Protein AF-A0A3M1BCD0-F1 (afdb_monomer)

Foldseek 3Di:
DDKDAFDKDFDDQDPVRWTKIWTKIKDKDKDKDWDKDDPDPFKIKIKIKIKIKMKIWTPAMFIQDPVRDTHHDPDDPTQIKMKIKMKMWMWIWGHPDVQKIKIKIKIAIDMDIDSDDDCVPVCPVVVVVCLVVDDVGIDIDMDIGDDDDPVVVPD

Sequence (155 aa):
SSNSFNDVGYVSTRSNGDIIFGRRQNITFSTVLNTSYIFTNRMSFSLRVRHYWSKAEYESFHLLAESGSLAPTDYNEFSDSSFDAFTVDAVYRWRFAPGSDIFIVWKNNTSSFDYEEDQVIYNYRKGLSRLTDFPQNNSLSVKVIYFLDYLYFKK

Secondary structure (DSSP, 8-state):
-EEEEEEEEEEEE-TTSPEEEEEEEEEEEEEEEEEEEEEETTEEEEEEEEEEEEEEEEEEEEEE-TTS-EEE--------EEEEEEEEEEEEEEEEETTEEEEEEEEEEEEEEESSTT-TTTHHHHHHHGGGT-TTSEEEEEEEE----GGGG--

Mean predicted aligned error: 12.7 Å

pLDDT: mean 74.83, std 16.18, range [38.09, 97.25]

Structure (mmCIF, N/CA/C/O backbone):
data_AF-A0A3M1BCD0-F1
#
_entry.id   AF-A0A3M1BCD0-F1
#
loop_
_atom_site.group_PDB
_atom_site.id
_atom_site.type_symbol
_atom_site.label_atom_id
_atom_site.label_alt_id
_atom_site.label_comp_id
_atom_site.label_asym_id
_atom_site.label_entity_id
_atom_site.label_seq_id
_atom_site.pdbx_PDB_ins_code
_atom_site.Cartn_x
_atom_site.Cartn_y
_atom_site.Cartn_z
_atom_site.occupancy
_atom_site.B_iso_or_equiv
_atom_site.auth_seq_id
_atom_site.auth_comp_id
_atom_site.auth_asym_id
_atom_site.auth_atom_id
_atom_site.pdbx_PDB_model_num
ATOM 1 N N . SER A 1 1 ? -6.612 0.770 -16.993 1.00 49.09 1 SER A N 1
ATOM 2 C CA . SER A 1 1 ? -5.310 0.627 -17.667 1.00 49.09 1 SER A CA 1
ATOM 3 C C . SER A 1 1 ? -4.926 1.979 -18.225 1.00 49.09 1 SER A C 1
ATOM 5 O O . SER A 1 1 ? -5.799 2.699 -18.699 1.00 49.09 1 SER A O 1
ATOM 7 N N . SER A 1 2 ? -3.660 2.355 -18.101 1.00 48.44 2 SER A N 1
ATOM 8 C 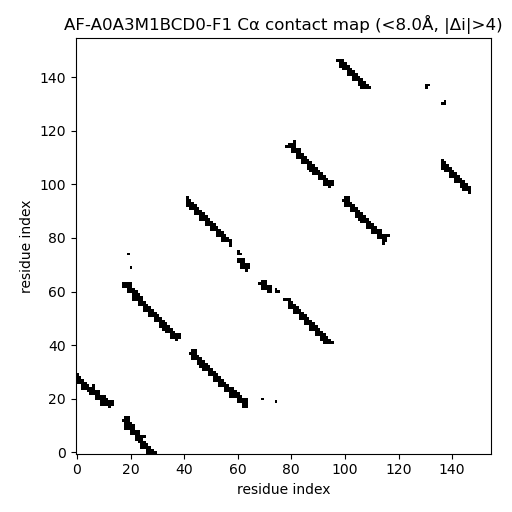CA . SER A 1 2 ? -3.104 3.548 -18.743 1.00 48.44 2 SER A CA 1
ATOM 9 C C . SER A 1 2 ? -1.967 3.091 -19.640 1.00 48.44 2 SER A C 1
ATOM 11 O O . SER A 1 2 ? -1.089 2.366 -19.176 1.00 48.44 2 SER A O 1
ATOM 13 N N . ASN A 1 3 ? -2.001 3.504 -20.901 1.00 51.47 3 ASN A N 1
ATOM 14 C CA . ASN A 1 3 ? -0.963 3.191 -21.873 1.00 51.47 3 ASN A CA 1
ATOM 15 C C . ASN A 1 3 ? -0.222 4.484 -22.200 1.00 51.47 3 ASN A C 1
ATOM 17 O O . ASN A 1 3 ? -0.859 5.482 -22.543 1.00 51.47 3 ASN A O 1
ATOM 21 N N . SER A 1 4 ? 1.103 4.461 -22.080 1.00 58.28 4 SER A N 1
ATOM 22 C CA . SER A 1 4 ? 1.967 5.526 -22.583 1.00 58.28 4 SER A CA 1
ATOM 23 C C . SER A 1 4 ? 2.685 5.000 -23.815 1.00 58.28 4 SER A C 1
ATOM 25 O O . SER A 1 4 ? 3.436 4.027 -23.732 1.00 58.28 4 SER A O 1
ATOM 27 N N . PHE A 1 5 ? 2.425 5.629 -24.956 1.00 56.31 5 PHE A N 1
ATOM 28 C CA . PHE A 1 5 ? 2.996 5.245 -26.241 1.00 56.31 5 PHE A CA 1
ATOM 29 C C . PHE A 1 5 ? 4.259 6.063 -26.522 1.00 56.31 5 PHE A C 1
ATOM 31 O O . PHE A 1 5 ? 4.253 7.276 -26.317 1.00 56.31 5 PHE A O 1
ATOM 38 N N . ASN A 1 6 ? 5.296 5.410 -27.052 1.00 59.56 6 ASN A N 1
ATOM 39 C CA . ASN A 1 6 ? 6.496 6.042 -27.611 1.00 59.56 6 ASN A CA 1
ATOM 40 C C . ASN A 1 6 ? 7.337 6.867 -26.627 1.00 59.56 6 ASN A C 1
ATOM 42 O O . ASN A 1 6 ? 7.782 7.966 -26.960 1.00 59.56 6 ASN A O 1
ATOM 46 N N . ASP A 1 7 ? 7.589 6.337 -25.433 1.00 61.78 7 ASP A N 1
ATOM 47 C CA . ASP A 1 7 ? 8.561 6.958 -24.535 1.00 61.78 7 ASP A CA 1
ATOM 48 C C . ASP A 1 7 ? 9.980 6.671 -25.058 1.00 61.78 7 ASP A C 1
ATOM 50 O O . ASP A 1 7 ? 10.358 5.512 -25.248 1.00 61.78 7 ASP A O 1
ATOM 54 N N . VAL A 1 8 ? 10.747 7.722 -25.361 1.00 67.31 8 VAL A N 1
ATOM 55 C CA . VAL A 1 8 ? 12.112 7.616 -25.902 1.00 67.31 8 VAL A CA 1
ATOM 56 C C . VAL A 1 8 ? 13.097 7.879 -24.772 1.00 67.31 8 VAL A C 1
ATOM 58 O O . VAL A 1 8 ? 13.125 8.969 -24.204 1.00 67.31 8 VAL A O 1
ATOM 61 N N . GLY A 1 9 ? 13.913 6.879 -24.446 1.00 70.06 9 GLY A N 1
ATOM 62 C CA . GLY A 1 9 ? 14.849 6.939 -23.325 1.00 70.06 9 GLY A CA 1
ATOM 63 C C . GLY A 1 9 ? 16.264 6.528 -23.707 1.00 70.06 9 GLY A C 1
ATOM 64 O O . GLY A 1 9 ? 16.470 5.743 -24.632 1.00 70.06 9 GLY A O 1
ATOM 65 N N . TYR A 1 10 ? 17.242 7.046 -22.965 1.00 74.38 10 TYR A N 1
ATOM 66 C CA . TYR A 1 10 ? 18.618 6.556 -23.004 1.00 74.38 10 TYR A CA 1
ATOM 67 C C . TYR A 1 10 ? 18.663 5.108 -22.496 1.00 74.38 10 TYR A C 1
ATOM 69 O O . TYR A 1 10 ? 18.115 4.812 -21.433 1.00 74.38 10 TYR A O 1
ATOM 77 N N . VAL A 1 11 ? 19.303 4.219 -23.256 1.00 71.00 11 VAL A N 1
ATOM 78 C CA . VAL A 1 11 ? 19.419 2.789 -22.931 1.00 71.00 11 VAL A CA 1
ATOM 79 C C . VAL A 1 11 ? 20.823 2.472 -22.441 1.00 71.00 11 VAL A C 1
ATOM 81 O O . VAL A 1 11 ? 20.990 1.951 -21.343 1.00 71.00 11 VAL A O 1
ATOM 84 N N . SER A 1 12 ? 21.840 2.793 -23.239 1.00 69.94 12 SER A N 1
ATOM 85 C CA . SER A 1 12 ? 23.227 2.453 -22.927 1.00 69.94 12 SER A CA 1
ATOM 86 C C . SER A 1 12 ? 24.201 3.255 -23.789 1.00 69.94 12 SER A C 1
ATOM 88 O O . SER A 1 12 ? 23.828 3.774 -24.841 1.00 69.94 12 SER A O 1
ATOM 90 N N . THR A 1 13 ? 25.456 3.329 -23.350 1.00 77.25 13 THR A N 1
ATOM 91 C CA . THR A 1 13 ? 26.577 3.830 -24.152 1.00 77.25 13 THR A CA 1
ATOM 92 C C . THR A 1 13 ? 27.495 2.652 -24.443 1.00 77.25 13 THR A C 1
ATOM 94 O O . THR A 1 13 ? 27.958 1.984 -23.515 1.00 77.25 13 THR A O 1
ATOM 97 N N . ARG A 1 14 ? 27.750 2.366 -25.722 1.00 73.94 14 ARG A N 1
ATOM 98 C CA . ARG A 1 14 ? 28.693 1.314 -26.124 1.00 73.94 14 ARG A CA 1
ATOM 99 C C . ARG A 1 14 ? 30.129 1.735 -25.791 1.00 73.94 14 ARG A C 1
ATOM 101 O O . ARG A 1 14 ? 30.438 2.913 -25.630 1.00 73.94 14 ARG A O 1
ATOM 108 N N . SER A 1 15 ? 31.040 0.767 -25.733 1.00 71.62 15 SER A N 1
ATOM 109 C CA . SER A 1 15 ? 32.464 0.992 -25.429 1.00 71.62 15 SER A CA 1
ATOM 110 C C . SER A 1 15 ? 33.190 1.914 -26.422 1.00 71.62 15 SER A C 1
ATOM 112 O O . SER A 1 15 ? 34.250 2.440 -26.095 1.00 71.62 15 SER A O 1
ATOM 114 N N . ASN A 1 16 ? 32.621 2.130 -27.609 1.00 75.06 16 ASN A N 1
ATOM 115 C CA . ASN A 1 16 ? 33.099 3.065 -28.629 1.00 75.06 16 ASN A CA 1
ATOM 116 C C . ASN A 1 16 ? 32.553 4.503 -28.470 1.00 75.06 16 ASN A C 1
ATOM 118 O O . ASN A 1 16 ? 32.912 5.359 -29.271 1.00 75.06 16 ASN A O 1
ATOM 122 N N . GLY A 1 17 ? 31.724 4.780 -27.456 1.00 73.06 17 GLY A N 1
ATOM 123 C CA . GLY A 1 17 ? 31.122 6.098 -27.214 1.00 73.06 17 GLY A CA 1
ATOM 124 C C . GLY A 1 17 ? 29.750 6.311 -27.864 1.00 73.06 17 GLY A C 1
ATOM 125 O O . GLY A 1 17 ? 29.150 7.366 -27.666 1.00 73.06 17 GLY A O 1
ATOM 126 N N . ASP A 1 18 ? 29.229 5.318 -28.587 1.00 79.06 18 ASP A N 1
ATOM 127 C CA . ASP A 1 18 ? 27.917 5.387 -29.232 1.00 79.06 18 ASP A CA 1
ATOM 128 C C . ASP A 1 18 ? 26.783 5.383 -28.200 1.00 79.06 18 ASP A C 1
ATOM 130 O O . ASP A 1 18 ? 26.668 4.456 -27.392 1.00 79.06 18 ASP A O 1
ATOM 134 N N . ILE A 1 19 ? 25.910 6.390 -28.259 1.00 76.50 19 ILE A N 1
ATOM 135 C CA . ILE A 1 19 ? 24.737 6.505 -27.386 1.00 76.50 19 ILE A CA 1
ATOM 136 C C . ILE A 1 19 ? 23.535 5.824 -28.041 1.00 76.50 19 ILE A C 1
ATOM 138 O O . ILE A 1 19 ? 23.098 6.216 -29.127 1.00 76.50 19 ILE A O 1
ATOM 142 N N . ILE A 1 20 ? 22.957 4.843 -27.348 1.00 78.56 20 ILE A N 1
ATOM 143 C CA . ILE A 1 20 ? 21.770 4.115 -27.792 1.00 78.56 20 ILE A CA 1
ATOM 144 C C . ILE A 1 20 ? 20.523 4.670 -27.102 1.00 78.56 20 ILE A C 1
ATOM 146 O O . ILE A 1 20 ? 20.427 4.711 -25.872 1.00 78.56 20 ILE A O 1
ATOM 150 N N . PHE A 1 21 ? 19.543 5.049 -27.915 1.00 78.81 21 PHE A N 1
ATOM 151 C CA . PHE A 1 21 ? 18.184 5.366 -27.502 1.00 78.81 21 PHE A CA 1
ATOM 152 C C . PHE A 1 21 ? 17.255 4.195 -27.801 1.00 78.81 21 PHE A C 1
ATOM 154 O O . PHE A 1 21 ? 17.350 3.560 -28.847 1.00 78.81 21 PHE A O 1
ATOM 161 N N . GLY A 1 22 ? 16.328 3.930 -26.890 1.00 74.62 22 GLY A N 1
ATOM 162 C CA . GLY A 1 22 ? 15.271 2.942 -27.062 1.00 74.62 22 GLY A CA 1
ATOM 163 C C . GLY A 1 22 ? 13.918 3.629 -27.062 1.00 74.62 22 GLY A C 1
ATOM 164 O O . GLY A 1 22 ? 13.660 4.492 -26.218 1.00 74.62 22 GLY A O 1
ATOM 165 N N . ARG A 1 23 ? 13.053 3.241 -27.997 1.00 75.19 23 ARG A N 1
ATOM 166 C CA . ARG A 1 23 ? 11.627 3.557 -27.952 1.00 75.19 23 ARG A CA 1
ATOM 167 C C . ARG A 1 23 ? 10.920 2.421 -27.231 1.00 75.19 23 ARG A C 1
ATOM 169 O O . ARG A 1 23 ? 10.993 1.280 -27.681 1.00 75.19 23 ARG A O 1
ATOM 176 N N . ARG A 1 24 ? 10.247 2.733 -26.125 1.00 76.50 24 ARG A N 1
ATOM 177 C CA . ARG A 1 24 ? 9.474 1.763 -25.345 1.00 76.50 24 ARG A CA 1
ATOM 178 C C . ARG A 1 24 ? 7.999 2.127 -25.292 1.00 76.50 24 ARG A C 1
ATOM 180 O O . ARG A 1 24 ? 7.628 3.305 -25.255 1.00 76.50 24 ARG A O 1
ATOM 187 N N . GLN A 1 25 ? 7.167 1.102 -25.231 1.00 73.88 25 GLN A N 1
ATOM 188 C CA . GLN A 1 25 ? 5.766 1.206 -24.879 1.00 73.88 25 GLN A CA 1
ATOM 189 C C . GLN A 1 25 ? 5.593 0.734 -23.435 1.00 73.88 25 GLN A C 1
ATOM 191 O O . GLN A 1 25 ? 5.962 -0.385 -23.083 1.00 73.88 25 GLN A O 1
ATOM 196 N N . ASN A 1 26 ? 5.011 1.592 -22.596 1.00 75.06 26 ASN A N 1
ATOM 197 C CA . ASN A 1 26 ? 4.715 1.247 -21.210 1.00 75.06 26 ASN A CA 1
ATOM 198 C C . ASN A 1 26 ? 3.226 0.924 -21.080 1.00 75.06 26 ASN A C 1
ATOM 200 O O . ASN A 1 26 ? 2.364 1.787 -21.292 1.00 75.06 26 ASN A O 1
ATOM 204 N N . ILE A 1 27 ? 2.928 -0.319 -20.712 1.00 75.44 27 ILE A N 1
ATOM 205 C CA . ILE A 1 27 ? 1.575 -0.801 -20.442 1.00 75.44 27 ILE A CA 1
ATOM 206 C C . ILE A 1 27 ? 1.430 -0.940 -18.933 1.00 75.44 27 ILE A C 1
ATOM 208 O O . ILE A 1 27 ? 2.138 -1.728 -18.312 1.00 75.44 27 ILE A O 1
ATOM 212 N N . THR A 1 28 ? 0.500 -0.191 -18.338 1.00 76.62 28 THR A N 1
ATOM 213 C CA . THR A 1 28 ? 0.275 -0.216 -16.889 1.00 76.62 28 THR A CA 1
ATOM 214 C C . THR A 1 28 ? -1.140 -0.677 -16.545 1.00 76.62 28 THR A C 1
ATOM 216 O O . THR A 1 28 ? -2.154 -0.131 -17.009 1.00 76.62 28 THR A O 1
ATOM 219 N N . PHE A 1 29 ? -1.215 -1.653 -15.645 1.00 78.12 29 PHE A N 1
ATOM 220 C CA . PHE A 1 29 ? -2.434 -2.170 -15.047 1.00 78.12 29 PHE A CA 1
ATOM 221 C C . PHE A 1 29 ? -2.442 -1.906 -13.539 1.00 78.12 29 PHE A C 1
ATOM 223 O O . PHE A 1 29 ? -1.504 -2.229 -12.822 1.00 78.12 29 PHE A O 1
ATOM 230 N N . SER A 1 30 ? -3.528 -1.322 -13.036 1.00 83.12 30 SER A N 1
ATOM 231 C CA . SER A 1 30 ? -3.710 -1.059 -11.608 1.00 83.12 30 SER A CA 1
ATOM 232 C C . SER A 1 30 ? -5.093 -1.527 -11.189 1.00 83.12 30 SER A C 1
ATOM 234 O O . SER A 1 30 ? -6.094 -1.135 -11.792 1.00 83.12 30 SER A O 1
ATOM 236 N N . THR A 1 31 ? -5.140 -2.378 -10.169 1.00 82.56 31 THR A N 1
ATOM 237 C CA . THR A 1 31 ? -6.363 -2.910 -9.568 1.00 82.56 31 THR A CA 1
ATOM 238 C C . THR A 1 31 ? -6.398 -2.553 -8.094 1.00 82.56 31 THR A C 1
ATOM 240 O O . THR A 1 31 ? -5.426 -2.754 -7.367 1.00 82.56 31 THR A O 1
ATOM 243 N N . VAL A 1 32 ? -7.538 -2.042 -7.634 1.00 89.00 32 VAL A N 1
ATOM 244 C CA . VAL A 1 32 ? -7.769 -1.743 -6.220 1.00 89.00 32 VAL A CA 1
ATOM 245 C C . VAL A 1 32 ? -9.018 -2.479 -5.759 1.00 89.00 32 VAL A C 1
ATOM 247 O O . VAL A 1 32 ? -10.113 -2.217 -6.250 1.00 89.00 32 VAL A O 1
ATOM 250 N N . LEU A 1 33 ? -8.854 -3.365 -4.781 1.00 90.19 33 LEU A N 1
ATOM 251 C CA . LEU A 1 33 ? -9.942 -4.036 -4.084 1.00 90.19 33 LEU A CA 1
ATOM 252 C C . LEU A 1 33 ? -10.144 -3.365 -2.724 1.00 90.19 33 LEU A C 1
ATOM 254 O O . LEU A 1 33 ? -9.204 -3.250 -1.939 1.00 90.19 33 LEU A O 1
ATOM 258 N N . ASN A 1 34 ? -11.369 -2.929 -2.437 1.00 93.69 34 ASN A N 1
ATOM 259 C CA . ASN A 1 34 ? -11.747 -2.391 -1.133 1.00 93.69 34 ASN A CA 1
ATOM 260 C C . ASN A 1 34 ? -12.905 -3.215 -0.571 1.00 93.69 34 ASN A C 1
ATOM 262 O O . ASN A 1 34 ? -13.969 -3.272 -1.182 1.00 93.69 34 ASN A O 1
ATOM 266 N N . THR A 1 35 ? -12.708 -3.791 0.608 1.00 94.69 35 THR A N 1
ATOM 267 C CA . THR A 1 35 ? -13.704 -4.595 1.314 1.00 94.69 35 THR A CA 1
ATOM 268 C C . THR A 1 35 ? -13.865 -4.049 2.720 1.00 94.69 35 THR A C 1
ATOM 270 O O . THR A 1 35 ? -12.896 -3.973 3.468 1.00 94.69 35 THR A O 1
ATOM 273 N N . SER A 1 36 ? -15.091 -3.710 3.102 1.00 95.00 36 SER A N 1
ATOM 274 C CA . SER A 1 36 ? -15.415 -3.283 4.462 1.00 95.00 36 SER A CA 1
ATOM 275 C C . SER A 1 36 ? -16.581 -4.108 4.975 1.00 95.00 36 SER A C 1
ATOM 277 O O . SER A 1 36 ? -17.603 -4.222 4.302 1.00 95.00 36 SER A O 1
ATOM 279 N N . TYR A 1 37 ? -16.433 -4.673 6.166 1.00 96.25 37 TYR A N 1
ATOM 280 C CA . TYR A 1 37 ? -17.439 -5.510 6.797 1.00 96.25 37 TYR A CA 1
ATOM 281 C C . TYR A 1 37 ? -17.643 -5.104 8.255 1.00 96.25 37 TYR A C 1
ATOM 283 O O . TYR A 1 37 ? -16.691 -4.972 9.026 1.00 96.25 37 TYR A O 1
ATOM 291 N N . ILE A 1 38 ? -18.900 -4.906 8.642 1.00 96.38 38 ILE A N 1
ATOM 292 C CA . ILE A 1 38 ? -19.293 -4.571 10.010 1.00 96.38 38 ILE A CA 1
ATOM 293 C C . ILE A 1 38 ? -19.915 -5.828 10.611 1.00 96.38 38 ILE A C 1
ATOM 295 O O . ILE A 1 38 ? -21.023 -6.204 10.244 1.00 96.38 38 ILE A O 1
ATOM 299 N N . PHE A 1 39 ? -19.202 -6.481 11.529 1.00 94.62 39 PHE A N 1
ATOM 300 C CA . PHE A 1 39 ? -19.711 -7.680 12.201 1.00 94.62 39 PHE A CA 1
ATOM 301 C C . PHE A 1 39 ? -20.807 -7.322 13.206 1.00 94.62 39 PHE A C 1
ATOM 303 O O . PHE A 1 39 ? -21.815 -8.010 13.311 1.00 94.62 39 PHE A O 1
ATOM 310 N N . THR A 1 40 ? -20.599 -6.244 13.965 1.00 93.62 40 THR A N 1
ATOM 311 C CA . THR A 1 40 ? -21.538 -5.727 14.971 1.00 93.62 40 THR A CA 1
ATOM 312 C C . THR A 1 40 ? -21.379 -4.211 15.089 1.00 93.62 40 THR A C 1
ATOM 314 O O . THR A 1 40 ? -20.418 -3.640 14.575 1.00 93.62 40 THR A O 1
ATOM 317 N N . ASN A 1 41 ? -22.234 -3.540 15.865 1.00 91.56 41 ASN A N 1
ATOM 318 C CA . ASN A 1 41 ? -22.046 -2.120 16.206 1.00 91.56 41 ASN A CA 1
ATOM 319 C C . ASN A 1 41 ? -20.731 -1.820 16.966 1.00 91.56 41 ASN A C 1
ATOM 321 O O . ASN A 1 41 ? -20.397 -0.654 17.191 1.00 91.56 41 ASN A O 1
ATOM 325 N N . ARG A 1 42 ? -19.990 -2.858 17.375 1.00 95.06 42 ARG A N 1
ATOM 326 C CA . ARG A 1 42 ? -18.719 -2.773 18.097 1.00 95.06 42 ARG A CA 1
ATOM 327 C C . ARG A 1 42 ? -17.524 -3.292 17.302 1.00 95.06 42 ARG A C 1
ATOM 329 O O . ARG A 1 42 ? -16.404 -3.054 17.732 1.00 95.06 42 ARG A O 1
ATOM 336 N N . MET A 1 43 ? -17.717 -3.993 16.189 1.00 96.50 43 MET A N 1
ATOM 337 C CA . MET A 1 43 ? -16.628 -4.648 15.458 1.00 96.50 43 MET A CA 1
ATOM 338 C C . MET A 1 43 ? -16.724 -4.362 13.966 1.00 96.50 43 MET A C 1
ATOM 340 O O . MET A 1 43 ? -17.754 -4.625 13.344 1.00 96.50 43 MET A O 1
ATOM 344 N N . SER A 1 44 ? -15.632 -3.883 13.381 1.00 96.94 44 SER A N 1
ATOM 345 C CA . SER A 1 44 ? -15.530 -3.641 11.943 1.00 96.94 44 SER A CA 1
ATOM 346 C C . SER A 1 44 ? -14.174 -4.068 11.410 1.00 96.94 44 SER A C 1
ATOM 348 O O . SER A 1 44 ? -13.155 -3.896 12.077 1.00 96.94 44 SER A O 1
ATOM 350 N N . PHE A 1 45 ? -14.162 -4.559 10.181 1.00 96.50 45 PHE A N 1
ATOM 351 C CA . PHE A 1 45 ? -12.962 -4.887 9.436 1.00 96.50 45 PHE A CA 1
ATOM 352 C C . PHE A 1 45 ? -12.970 -4.160 8.101 1.00 96.50 45 PHE A C 1
ATOM 354 O O . PHE A 1 45 ? -13.975 -4.167 7.395 1.00 96.50 45 PHE A O 1
ATOM 361 N N . SER A 1 46 ? -11.839 -3.564 7.757 1.00 96.25 46 SER A N 1
ATOM 362 C CA . SER A 1 46 ? -11.612 -2.915 6.474 1.00 96.25 46 SER A CA 1
ATOM 363 C C . SER A 1 46 ? -10.331 -3.467 5.873 1.00 96.25 46 SER A C 1
ATOM 365 O O . SER A 1 46 ? -9.299 -3.488 6.536 1.00 96.25 46 SER A O 1
ATOM 367 N N . LEU A 1 47 ? -10.389 -3.885 4.618 1.00 93.25 47 LEU A N 1
ATOM 368 C CA . LEU A 1 47 ? -9.272 -4.390 3.838 1.00 93.25 47 LEU A CA 1
ATOM 369 C C . LEU A 1 47 ? -9.196 -3.611 2.531 1.00 93.25 47 LEU A C 1
ATOM 371 O O . LEU A 1 47 ? -10.167 -3.532 1.779 1.00 93.25 47 LEU A O 1
ATOM 375 N N . ARG A 1 48 ? -8.023 -3.067 2.245 1.00 93.19 48 ARG A N 1
ATOM 376 C CA . ARG A 1 48 ? -7.681 -2.468 0.966 1.00 93.19 48 ARG A CA 1
ATOM 377 C C . ARG A 1 48 ? -6.481 -3.206 0.403 1.00 93.19 48 ARG A C 1
ATOM 379 O O . ARG A 1 48 ? -5.445 -3.293 1.050 1.00 93.19 48 ARG A O 1
ATOM 386 N N . VAL A 1 49 ? -6.625 -3.703 -0.815 1.00 88.62 49 VAL A N 1
ATOM 387 C CA . VAL A 1 49 ? -5.551 -4.344 -1.570 1.00 88.62 49 VAL A CA 1
ATOM 388 C C . VAL A 1 49 ? -5.355 -3.565 -2.859 1.00 88.62 49 VAL A C 1
ATOM 390 O O . VAL A 1 49 ? -6.321 -3.251 -3.552 1.00 88.62 49 VAL A O 1
ATOM 393 N N . ARG A 1 50 ? -4.108 -3.239 -3.181 1.00 88.44 50 ARG A N 1
ATOM 394 C CA . ARG A 1 50 ? -3.720 -2.614 -4.441 1.00 88.44 50 ARG A CA 1
ATOM 395 C C . ARG A 1 50 ? -2.712 -3.511 -5.135 1.00 88.44 50 ARG A C 1
ATOM 397 O O . ARG A 1 50 ? -1.698 -3.858 -4.545 1.00 88.44 50 ARG A O 1
ATOM 404 N N . HIS A 1 51 ? -2.989 -3.834 -6.387 1.00 85.00 51 HIS A N 1
ATOM 405 C CA . HIS A 1 51 ? -2.064 -4.511 -7.276 1.00 85.00 51 HIS A CA 1
ATOM 406 C C . HIS A 1 51 ? -1.729 -3.575 -8.433 1.00 85.00 51 HIS A C 1
ATOM 408 O O . HIS A 1 51 ? -2.631 -3.021 -9.063 1.00 85.00 51 HIS A O 1
ATOM 414 N N . TYR A 1 52 ? -0.445 -3.371 -8.671 1.00 82.44 52 TYR A N 1
ATOM 415 C CA . TYR A 1 52 ? 0.103 -2.531 -9.718 1.00 82.44 52 TYR A CA 1
ATOM 416 C C . TYR A 1 52 ? 1.071 -3.378 -10.530 1.00 82.44 52 TYR A C 1
ATOM 418 O O . TYR A 1 52 ? 2.020 -3.912 -9.974 1.00 82.44 52 TYR A O 1
ATOM 426 N N . TRP A 1 53 ? 0.840 -3.473 -11.827 1.00 80.00 53 TRP A N 1
ATOM 427 C CA . TRP A 1 53 ? 1.717 -4.155 -12.763 1.00 80.00 53 TRP A CA 1
ATOM 428 C C . TRP A 1 53 ? 2.016 -3.215 -13.922 1.00 80.00 53 TRP A C 1
ATOM 430 O O . TRP A 1 53 ? 1.121 -2.528 -14.423 1.00 80.00 53 TRP A O 1
ATOM 440 N N . SER A 1 54 ? 3.270 -3.161 -14.342 1.00 79.00 54 SER A N 1
ATOM 441 C CA . SER A 1 54 ? 3.699 -2.375 -15.487 1.00 79.00 54 SER A CA 1
ATOM 442 C C . SER A 1 54 ? 4.705 -3.163 -16.305 1.00 79.00 54 SER A C 1
ATOM 444 O O . SER A 1 54 ? 5.693 -3.636 -15.759 1.00 79.00 54 SER A O 1
ATOM 446 N N . LYS A 1 55 ? 4.490 -3.245 -17.615 1.00 79.19 55 LYS A N 1
ATOM 447 C CA . LYS A 1 55 ? 5.450 -3.799 -18.573 1.00 79.19 55 LYS A CA 1
ATOM 448 C C . LYS A 1 55 ? 6.012 -2.664 -19.423 1.00 79.19 55 LYS A C 1
ATOM 450 O O . LYS A 1 55 ? 5.244 -1.825 -19.897 1.00 79.19 55 LYS A O 1
ATOM 455 N N . ALA A 1 56 ? 7.329 -2.629 -19.583 1.00 75.75 56 ALA A N 1
ATOM 456 C CA . ALA A 1 56 ? 8.018 -1.795 -20.556 1.00 75.75 56 ALA A CA 1
ATOM 457 C C . ALA A 1 56 ? 8.526 -2.699 -21.682 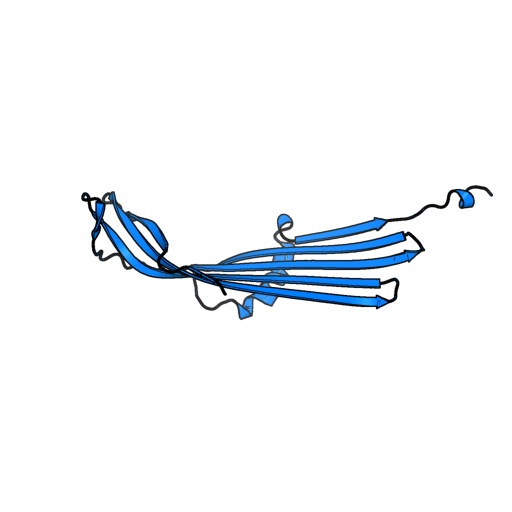1.00 75.75 56 ALA A C 1
ATOM 459 O O . ALA A 1 56 ? 9.402 -3.532 -21.452 1.00 75.75 56 ALA A O 1
ATOM 460 N N .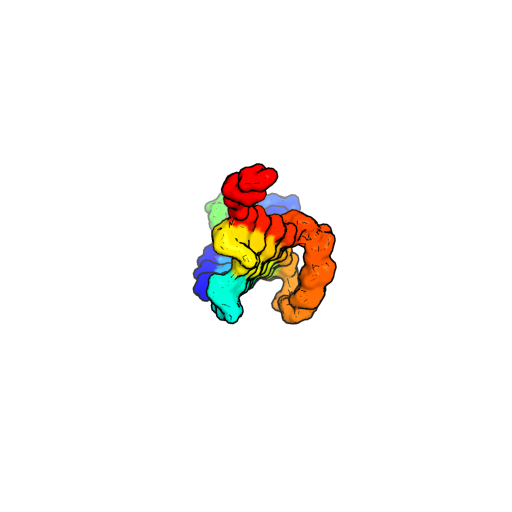 GLU A 1 57 ? 7.946 -2.536 -22.867 1.00 71.69 57 GLU A N 1
ATOM 461 C CA . GLU A 1 57 ? 8.263 -3.307 -24.071 1.00 71.69 57 GLU A CA 1
ATOM 462 C C . GLU A 1 57 ? 9.031 -2.413 -25.045 1.00 71.69 57 GLU A C 1
ATOM 464 O O . GLU A 1 57 ? 8.580 -1.308 -25.363 1.00 71.69 57 GLU A O 1
ATOM 469 N N . TYR A 1 58 ? 10.217 -2.841 -25.477 1.00 69.56 58 TYR A N 1
ATOM 470 C CA . TYR A 1 58 ? 11.044 -2.057 -26.399 1.00 69.56 58 TYR A CA 1
ATOM 471 C C . TYR A 1 58 ? 10.632 -2.326 -27.851 1.00 69.56 58 TYR A C 1
ATOM 473 O O . TYR A 1 58 ? 10.774 -3.435 -28.349 1.00 69.56 58 TYR A O 1
ATOM 481 N N . GLU A 1 59 ? 10.164 -1.298 -28.561 1.00 70.69 59 GLU A N 1
ATOM 482 C CA . GLU A 1 59 ? 9.738 -1.425 -29.962 1.00 70.69 59 GLU A CA 1
ATOM 483 C C . GLU A 1 59 ? 10.902 -1.280 -30.951 1.00 70.69 59 GLU A C 1
ATOM 485 O O . GLU A 1 59 ? 10.925 -1.931 -31.995 1.00 70.69 59 GLU A O 1
ATOM 490 N N . SER A 1 60 ? 11.848 -0.379 -30.671 1.00 71.25 60 SER A N 1
ATOM 491 C CA . SER A 1 60 ? 12.994 -0.129 -31.550 1.00 71.25 60 SER A CA 1
ATOM 492 C C . SER A 1 60 ? 14.153 0.544 -30.823 1.00 71.25 60 SER A C 1
ATOM 494 O O . SER A 1 60 ? 13.959 1.333 -29.895 1.00 71.25 60 SER A O 1
ATOM 496 N N . PHE A 1 61 ? 15.369 0.280 -31.298 1.00 77.50 61 PHE A N 1
ATOM 497 C CA . PHE A 1 61 ? 16.584 0.956 -30.855 1.00 77.50 61 PHE A CA 1
ATOM 498 C C . PHE A 1 61 ? 17.120 1.871 -31.954 1.00 77.50 61 PHE A C 1
ATOM 500 O O . PHE A 1 61 ? 16.991 1.590 -33.148 1.00 77.50 61 PHE A O 1
ATOM 507 N N . HIS A 1 62 ? 17.732 2.976 -31.542 1.00 78.94 62 HIS A N 1
ATOM 508 C CA . HIS A 1 62 ? 18.299 3.985 -32.420 1.00 78.94 62 HIS A CA 1
ATOM 509 C C . HIS A 1 62 ? 19.640 4.477 -31.878 1.00 78.94 62 HIS A C 1
ATOM 511 O O . HIS A 1 62 ? 19.803 4.670 -30.676 1.00 78.94 62 HIS A O 1
ATOM 517 N N . LEU A 1 63 ? 20.591 4.715 -32.774 1.00 80.25 63 LEU A N 1
ATOM 518 C CA . LEU A 1 63 ? 21.855 5.368 -32.457 1.00 80.25 63 LEU A CA 1
ATOM 519 C C . LEU A 1 63 ? 21.675 6.888 -32.522 1.00 80.25 63 LEU A C 1
ATOM 521 O O . LEU A 1 63 ? 21.084 7.394 -33.478 1.00 80.25 63 LEU A O 1
ATOM 525 N N . LEU A 1 64 ? 22.215 7.625 -31.552 1.00 79.06 64 LEU A N 1
ATOM 526 C CA . LEU A 1 64 ? 22.325 9.077 -31.667 1.00 79.06 64 LEU A CA 1
ATOM 527 C C . LEU A 1 64 ? 23.516 9.431 -32.567 1.00 79.06 64 LEU A C 1
ATOM 529 O O . LEU A 1 64 ? 24.666 9.275 -32.167 1.00 79.06 64 LEU A O 1
ATOM 533 N N . ALA A 1 65 ? 23.241 9.909 -33.780 1.00 78.12 65 ALA A N 1
ATOM 534 C CA . ALA A 1 65 ? 24.278 10.406 -34.679 1.00 78.12 65 ALA A CA 1
ATOM 535 C C . ALA A 1 65 ? 24.837 11.755 -34.192 1.00 78.12 65 ALA A C 1
ATOM 537 O O . ALA A 1 65 ? 24.137 12.514 -33.520 1.00 78.12 65 ALA A O 1
ATOM 538 N N . GLU A 1 66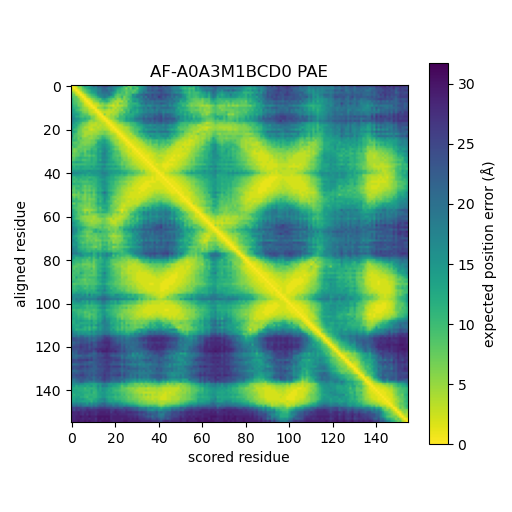 ? 26.058 12.111 -34.605 1.00 74.25 66 GLU A N 1
ATOM 539 C CA . GLU A 1 66 ? 26.682 13.411 -34.284 1.00 74.25 66 GLU A CA 1
ATOM 540 C C . GLU A 1 66 ? 25.850 14.617 -34.761 1.00 74.25 66 GLU A C 1
ATOM 542 O O . GLU A 1 66 ? 25.908 15.696 -34.176 1.00 74.25 66 GLU A O 1
ATOM 547 N N . SER A 1 67 ? 25.017 14.426 -35.788 1.00 73.56 67 SER A N 1
ATOM 548 C CA . SER A 1 67 ? 24.035 15.403 -36.279 1.00 73.56 67 SER A CA 1
ATOM 549 C C . SER A 1 67 ? 22.834 15.612 -35.344 1.00 73.56 67 SER A C 1
ATOM 551 O O . SER A 1 67 ? 21.961 16.424 -35.649 1.00 73.56 67 SER A O 1
ATOM 553 N N . GLY A 1 68 ? 22.740 14.861 -34.243 1.00 69.69 68 GLY A N 1
ATOM 554 C CA . GLY A 1 68 ? 21.603 14.853 -33.319 1.00 69.69 68 GLY A CA 1
ATOM 555 C C . GLY A 1 68 ? 20.392 14.048 -33.809 1.00 69.69 68 GLY A C 1
ATOM 556 O O . GLY A 1 68 ? 19.359 14.033 -33.143 1.00 69.69 68 GLY A O 1
ATOM 557 N N . SER A 1 69 ? 20.488 13.378 -34.963 1.00 76.62 69 SER A N 1
ATOM 558 C CA . SER A 1 69 ? 19.414 12.542 -35.516 1.00 76.62 69 SER A CA 1
ATOM 559 C C . SER A 1 69 ? 19.495 11.093 -35.033 1.00 76.62 69 SER A C 1
ATOM 561 O O . SER A 1 69 ? 20.584 10.555 -34.844 1.00 76.62 69 SER A O 1
ATOM 563 N N . LEU A 1 70 ? 18.339 10.437 -34.911 1.00 76.56 70 LEU A N 1
ATOM 564 C CA . LEU A 1 70 ? 18.234 9.014 -34.586 1.00 76.56 70 LEU A CA 1
ATOM 565 C C . LEU A 1 70 ? 18.467 8.158 -35.843 1.00 76.56 70 LEU A C 1
ATOM 567 O O . LEU A 1 70 ? 17.659 8.182 -36.771 1.00 76.56 70 LEU A O 1
ATOM 571 N N . ALA A 1 71 ? 19.571 7.414 -35.875 1.00 78.69 71 ALA A N 1
ATOM 572 C CA . ALA A 1 71 ? 19.943 6.503 -36.956 1.00 78.69 71 ALA A CA 1
ATOM 573 C C . ALA A 1 71 ? 19.585 5.041 -36.610 1.00 78.69 71 ALA A C 1
ATOM 575 O O . ALA A 1 71 ? 19.517 4.688 -35.428 1.00 78.69 71 ALA A O 1
ATOM 576 N N . PRO A 1 72 ? 19.341 4.166 -37.605 1.00 75.75 72 PRO A N 1
ATOM 577 C CA . PRO A 1 72 ? 19.165 2.735 -37.356 1.00 75.75 72 PRO A CA 1
ATOM 578 C C . PRO A 1 72 ? 20.439 2.129 -36.745 1.00 75.75 72 PRO A C 1
ATOM 580 O O . PRO A 1 72 ? 21.549 2.485 -37.134 1.00 75.75 72 PRO A O 1
ATOM 583 N N . THR A 1 73 ? 20.274 1.214 -35.789 1.00 75.44 73 THR A N 1
ATOM 584 C CA . THR A 1 73 ? 21.368 0.496 -35.116 1.00 75.44 73 THR A CA 1
ATOM 585 C C . THR A 1 73 ? 21.144 -1.013 -35.199 1.00 75.44 73 THR A C 1
ATOM 587 O O . THR A 1 73 ? 20.015 -1.471 -35.353 1.00 75.44 73 THR A O 1
ATOM 590 N N . ASP A 1 74 ? 22.225 -1.780 -35.093 1.00 73.50 74 ASP A N 1
ATOM 591 C CA . ASP A 1 74 ? 22.233 -3.240 -34.956 1.00 73.50 74 ASP A CA 1
ATOM 592 C C . ASP A 1 74 ? 22.073 -3.700 -33.492 1.00 73.50 74 ASP A C 1
ATOM 594 O O . ASP A 1 74 ? 22.159 -4.892 -33.196 1.00 73.50 74 ASP A O 1
ATOM 598 N N . TYR A 1 75 ? 21.862 -2.765 -32.556 1.00 67.50 75 TYR A N 1
ATOM 599 C CA . TYR A 1 75 ? 21.619 -3.074 -31.149 1.00 67.50 75 TYR A CA 1
ATOM 600 C C . TYR A 1 75 ? 20.296 -3.833 -30.980 1.00 67.50 75 TYR A C 1
ATOM 602 O O . TYR A 1 75 ? 19.229 -3.297 -31.269 1.00 67.50 75 TYR A O 1
ATOM 610 N N . ASN A 1 76 ? 20.387 -5.078 -30.508 1.00 65.94 76 ASN A N 1
ATOM 611 C CA . ASN A 1 76 ? 19.266 -6.018 -30.428 1.00 65.94 76 ASN A CA 1
ATOM 612 C C . ASN A 1 76 ? 19.126 -6.675 -29.043 1.00 65.94 76 ASN A C 1
ATOM 614 O O . ASN A 1 76 ? 18.516 -7.736 -28.914 1.00 65.94 76 ASN A O 1
ATOM 618 N N . GLU A 1 77 ? 19.733 -6.092 -28.006 1.00 65.06 77 GLU A N 1
ATOM 619 C CA . GLU A 1 77 ? 19.546 -6.562 -26.631 1.00 65.06 77 GLU A CA 1
ATOM 620 C C . GLU A 1 77 ? 18.173 -6.103 -26.128 1.00 65.06 77 GLU A C 1
ATOM 622 O O . GLU A 1 77 ? 18.028 -5.076 -25.466 1.00 65.06 77 GLU A O 1
ATOM 627 N N . PHE A 1 78 ? 17.142 -6.866 -26.488 1.00 63.56 78 PHE A N 1
ATOM 628 C CA . PHE A 1 78 ? 15.814 -6.721 -25.911 1.00 63.56 78 PHE A CA 1
ATOM 629 C C . PHE A 1 78 ? 15.851 -7.204 -24.463 1.00 63.56 78 PHE A C 1
ATOM 631 O O . PHE A 1 78 ? 16.001 -8.394 -24.195 1.00 63.56 78 PHE A O 1
ATOM 638 N N . SER A 1 79 ? 15.715 -6.272 -23.526 1.00 62.41 79 SER A N 1
ATOM 639 C CA . SER A 1 79 ? 15.400 -6.593 -22.140 1.00 62.41 79 SER A CA 1
ATOM 640 C C . SER A 1 79 ? 14.069 -5.942 -21.816 1.00 62.41 79 SER A C 1
ATOM 642 O O . SER A 1 79 ? 14.004 -4.804 -21.346 1.00 62.41 79 SER A O 1
ATOM 644 N N . ASP A 1 80 ? 12.994 -6.656 -22.136 1.00 67.44 80 ASP A N 1
ATOM 645 C CA . ASP A 1 80 ? 11.678 -6.294 -21.638 1.00 67.44 80 ASP A CA 1
ATOM 646 C C . ASP A 1 80 ? 11.719 -6.363 -20.112 1.00 67.44 80 ASP A C 1
ATOM 648 O O . ASP A 1 80 ? 12.220 -7.324 -19.523 1.00 67.44 80 ASP A O 1
ATOM 652 N N . SER A 1 81 ? 11.228 -5.312 -19.462 1.00 68.06 81 SER A N 1
ATOM 653 C CA . SER A 1 81 ? 11.183 -5.260 -18.002 1.00 68.06 81 SER A CA 1
ATOM 654 C C . SER A 1 81 ? 9.743 -5.205 -17.536 1.00 68.06 81 SER A C 1
ATOM 656 O O . SER A 1 81 ? 8.925 -4.436 -18.051 1.00 68.06 81 SER A O 1
ATOM 658 N N . SER A 1 82 ? 9.434 -6.032 -16.545 1.00 73.06 82 SER A N 1
ATOM 659 C CA . SER A 1 82 ? 8.156 -6.003 -15.855 1.00 73.06 82 SER A CA 1
ATOM 660 C C . SER A 1 82 ? 8.368 -5.571 -14.408 1.00 73.06 82 SER A C 1
ATOM 662 O O . SER A 1 82 ? 9.355 -5.916 -13.756 1.00 73.06 82 SER A O 1
ATOM 664 N N . PHE A 1 83 ? 7.461 -4.734 -13.925 1.00 76.94 83 PHE A N 1
ATOM 665 C CA . PHE A 1 83 ? 7.447 -4.244 -12.562 1.00 76.94 83 PHE A CA 1
ATOM 666 C C . PHE A 1 83 ? 6.103 -4.559 -11.928 1.00 76.94 83 PHE A 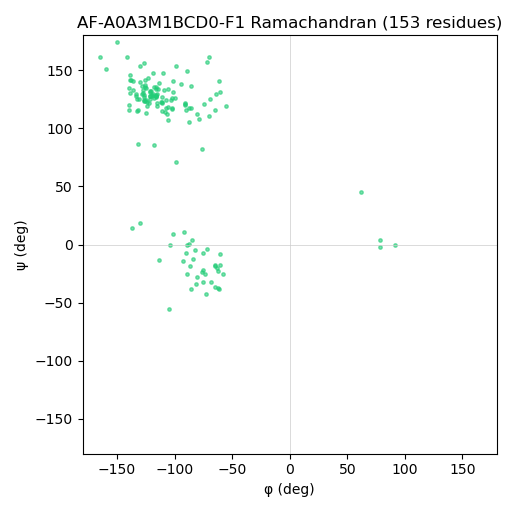C 1
ATOM 668 O O . PHE A 1 83 ? 5.059 -4.092 -12.391 1.00 76.94 83 PHE A O 1
ATOM 675 N N . ASP A 1 84 ? 6.157 -5.288 -10.823 1.00 76.56 84 ASP A N 1
ATOM 676 C CA . ASP A 1 84 ? 5.012 -5.667 -10.015 1.00 76.56 84 ASP A CA 1
ATOM 677 C C . ASP A 1 84 ? 5.116 -5.009 -8.646 1.00 76.56 84 ASP A C 1
ATOM 679 O O . ASP A 1 84 ? 6.150 -5.057 -7.984 1.00 76.56 84 ASP A O 1
ATOM 683 N N . ALA A 1 85 ? 4.024 -4.419 -8.178 1.00 77.94 85 ALA A N 1
ATOM 684 C CA . ALA A 1 85 ? 3.893 -3.902 -6.830 1.00 77.94 85 ALA A CA 1
ATOM 685 C C . ALA A 1 85 ? 2.536 -4.281 -6.236 1.00 77.94 85 ALA A C 1
ATOM 687 O O . ALA A 1 85 ? 1.477 -4.113 -6.840 1.00 77.94 85 ALA A O 1
ATOM 688 N N . PHE A 1 86 ? 2.564 -4.776 -5.006 1.00 80.44 86 PHE A N 1
ATOM 689 C CA . PHE A 1 86 ? 1.400 -5.233 -4.273 1.00 80.44 86 PHE A CA 1
ATOM 690 C C . PHE A 1 86 ? 1.386 -4.621 -2.875 1.00 80.44 86 PHE A C 1
ATOM 692 O O . PHE A 1 86 ? 2.340 -4.736 -2.107 1.00 80.44 86 PHE A O 1
ATOM 699 N N . THR A 1 87 ? 0.283 -3.966 -2.532 1.00 84.12 87 THR A N 1
ATOM 700 C CA . THR A 1 87 ? 0.099 -3.283 -1.252 1.00 84.12 87 THR A CA 1
ATOM 701 C C . THR A 1 87 ? -1.165 -3.785 -0.569 1.00 84.12 87 THR A C 1
ATOM 703 O O . THR A 1 87 ? -2.223 -3.877 -1.195 1.00 84.12 87 THR A O 1
ATOM 706 N N . VAL A 1 88 ? -1.079 -4.054 0.731 1.00 88.56 88 VAL A N 1
ATOM 707 C CA . VAL A 1 88 ? -2.202 -4.461 1.578 1.00 88.56 88 VAL A CA 1
ATOM 708 C C . VAL A 1 88 ? -2.284 -3.548 2.790 1.00 88.56 88 VAL A C 1
ATOM 710 O O . VAL A 1 88 ? -1.311 -3.387 3.517 1.00 88.56 88 VAL A O 1
ATOM 713 N N . ASP A 1 89 ? -3.469 -3.005 3.038 1.00 91.44 89 ASP A N 1
ATOM 714 C CA . ASP A 1 89 ? -3.821 -2.282 4.253 1.00 91.44 89 ASP A CA 1
ATOM 715 C C . ASP A 1 89 ? -5.063 -2.940 4.869 1.00 91.44 89 ASP A C 1
ATOM 717 O O . ASP A 1 89 ? -6.156 -2.883 4.302 1.00 91.44 89 ASP A O 1
ATOM 721 N N . ALA A 1 90 ? -4.918 -3.548 6.042 1.00 94.00 90 ALA A N 1
ATOM 722 C CA . ALA A 1 90 ? -6.017 -4.126 6.802 1.00 94.00 90 ALA A CA 1
ATOM 723 C C . ALA A 1 90 ? -6.166 -3.421 8.152 1.00 94.00 90 ALA A C 1
ATOM 725 O O . ALA A 1 90 ? -5.192 -3.171 8.860 1.00 94.00 90 ALA A O 1
ATOM 726 N N . VAL A 1 91 ? -7.403 -3.111 8.527 1.00 96.44 91 VAL A N 1
ATOM 727 C CA . VAL A 1 91 ? -7.748 -2.474 9.797 1.00 96.44 91 VAL A CA 1
ATOM 728 C C . VAL A 1 91 ? -8.905 -3.233 10.418 1.00 96.44 91 VAL A C 1
ATOM 730 O O . VAL A 1 91 ? -10.022 -3.220 9.906 1.00 96.44 91 VAL A O 1
ATOM 733 N N . TYR A 1 92 ? -8.649 -3.858 11.557 1.00 96.75 92 TYR A N 1
ATOM 734 C CA . TYR A 1 92 ? -9.683 -4.384 12.428 1.00 96.75 92 TYR A CA 1
ATOM 735 C C . TYR A 1 92 ? -9.885 -3.433 13.600 1.00 96.75 92 TYR A C 1
ATOM 737 O O . TYR A 1 92 ? -8.928 -3.022 14.253 1.00 96.75 92 TYR A O 1
ATOM 745 N N . ARG A 1 93 ? -11.136 -3.089 13.879 1.00 96.75 93 ARG A N 1
ATOM 746 C CA . ARG A 1 93 ? -11.523 -2.258 15.012 1.00 96.75 93 ARG A CA 1
ATOM 747 C C . ARG A 1 93 ? -12.493 -3.032 15.882 1.00 96.75 93 ARG A C 1
ATOM 749 O O . ARG A 1 93 ? -13.507 -3.524 15.391 1.00 96.75 93 ARG A O 1
ATOM 756 N N . TRP A 1 94 ? -12.223 -3.044 17.178 1.00 97.25 94 TRP A N 1
ATOM 757 C CA . TRP A 1 94 ?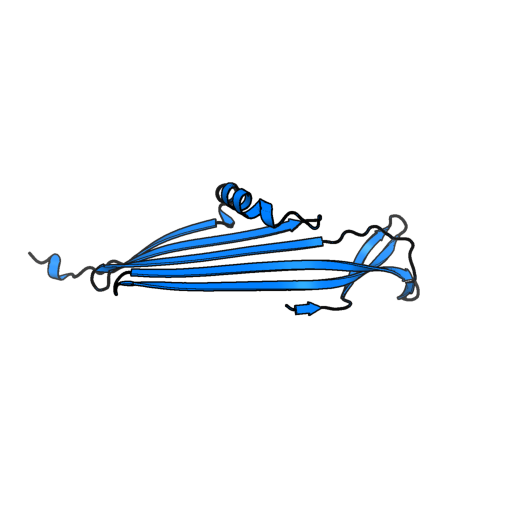 -13.087 -3.627 18.188 1.00 97.25 94 TRP A CA 1
ATOM 758 C C . TRP A 1 94 ? -13.289 -2.674 19.367 1.00 97.25 94 TRP A C 1
ATOM 760 O O . TRP A 1 94 ? -12.367 -2.363 20.114 1.00 97.25 94 TRP A O 1
ATOM 770 N N . ARG A 1 95 ? -14.528 -2.230 19.557 1.00 96.12 95 ARG A N 1
ATOM 771 C CA . ARG A 1 95 ? -14.984 -1.447 20.701 1.00 96.12 95 ARG A CA 1
ATOM 772 C C . ARG A 1 95 ? -15.415 -2.375 21.831 1.00 96.12 95 ARG A C 1
ATOM 774 O O . ARG A 1 95 ? -16.495 -2.964 21.770 1.00 96.12 95 ARG A O 1
ATOM 781 N N . PHE A 1 96 ? -14.598 -2.488 22.870 1.00 93.00 96 PHE A N 1
ATOM 782 C CA . PHE A 1 96 ? -14.913 -3.331 24.028 1.00 93.00 96 PHE A CA 1
ATOM 783 C C . PHE A 1 96 ? -15.706 -2.579 25.107 1.00 93.00 96 PHE A C 1
ATOM 785 O O . PHE A 1 96 ? -16.484 -3.204 25.822 1.00 93.00 96 PHE A O 1
ATOM 792 N N . ALA A 1 97 ? -15.586 -1.248 25.180 1.00 91.94 97 ALA A N 1
ATOM 793 C CA . ALA A 1 97 ? -16.384 -0.405 26.071 1.00 91.94 97 ALA A CA 1
ATOM 794 C C . ALA A 1 97 ? -16.784 0.918 25.385 1.00 91.94 97 ALA A C 1
ATOM 796 O O . ALA A 1 97 ? -16.188 1.290 24.370 1.00 91.94 97 ALA A O 1
ATOM 797 N N . PRO A 1 98 ? -17.802 1.642 25.883 1.00 89.44 98 PRO A N 1
ATOM 798 C CA . PRO A 1 98 ? -18.137 2.968 25.368 1.00 89.44 98 PRO A CA 1
ATOM 799 C C . PRO A 1 98 ? -16.916 3.895 25.431 1.00 89.44 98 PRO A C 1
ATOM 801 O O . PRO A 1 98 ? -16.361 4.118 26.498 1.00 89.44 98 PRO A O 1
ATOM 804 N N . GLY A 1 99 ? -16.468 4.393 24.277 1.00 87.00 99 GLY A N 1
ATOM 805 C CA . GLY A 1 99 ? -15.274 5.243 24.189 1.00 87.00 99 GLY A CA 1
ATOM 806 C C . GLY A 1 99 ? -13.929 4.507 24.251 1.00 87.00 99 GLY A C 1
ATOM 807 O O . GLY A 1 99 ? -12.901 5.159 24.086 1.00 87.0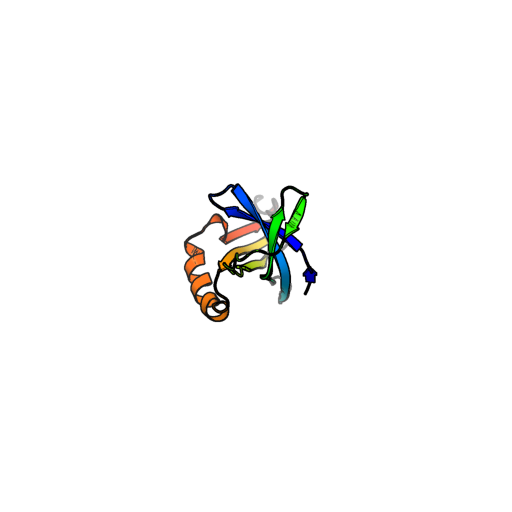0 99 GLY A O 1
ATOM 808 N N . SER A 1 100 ? -13.921 3.178 24.416 1.00 93.50 100 SER A N 1
ATOM 809 C CA . SER A 1 100 ? -12.696 2.374 24.438 1.00 93.50 100 SER A CA 1
ATOM 810 C C . SER A 1 100 ? -12.638 1.395 23.264 1.00 93.50 100 SER A C 1
ATOM 812 O O . SER A 1 100 ? -13.487 0.510 23.111 1.00 93.50 100 SER A O 1
ATOM 814 N N . ASP A 1 101 ? -11.618 1.551 22.426 1.00 96.25 101 ASP A N 1
ATOM 815 C CA . ASP A 1 101 ? -11.462 0.867 21.146 1.00 96.25 101 ASP A CA 1
ATOM 816 C C . ASP A 1 101 ? -10.065 0.235 21.039 1.00 96.25 101 ASP A C 1
ATOM 818 O O . ASP A 1 101 ? -9.056 0.836 21.405 1.00 96.25 101 ASP A O 1
ATOM 822 N N . ILE A 1 102 ? -10.005 -0.968 20.479 1.00 96.38 102 ILE A N 1
ATOM 823 C CA . ILE A 1 102 ? -8.786 -1.641 20.039 1.00 96.38 102 ILE A CA 1
ATOM 824 C C . ILE A 1 102 ? -8.753 -1.580 18.515 1.00 96.38 102 ILE A C 1
ATOM 826 O O . ILE A 1 102 ? -9.746 -1.882 17.852 1.00 96.38 102 ILE A O 1
ATOM 830 N N . PHE A 1 103 ? -7.606 -1.217 17.958 1.00 95.94 103 PHE A N 1
ATOM 831 C CA . PHE A 1 103 ? -7.333 -1.257 16.531 1.00 95.94 103 PHE A CA 1
ATOM 832 C C . PHE A 1 103 ? -6.156 -2.185 16.277 1.00 95.94 103 PHE A C 1
ATOM 834 O O . PHE A 1 103 ? -5.096 -2.022 16.878 1.00 95.94 103 PHE A O 1
ATOM 841 N N . ILE A 1 104 ? -6.334 -3.121 15.357 1.00 95.44 104 ILE A N 1
ATOM 842 C CA . ILE A 1 104 ? -5.264 -3.941 14.803 1.00 95.44 104 ILE A CA 1
ATOM 843 C C . ILE A 1 104 ? -5.100 -3.485 13.360 1.00 95.44 104 ILE A C 1
ATOM 845 O O . ILE A 1 104 ? -6.027 -3.594 12.560 1.00 95.44 104 ILE A O 1
ATOM 849 N N . VAL A 1 105 ? -3.943 -2.917 13.053 1.00 93.38 105 VAL A N 1
ATOM 850 C CA . VAL A 1 105 ? -3.612 -2.372 11.740 1.00 93.38 105 VAL A CA 1
ATOM 851 C C . VAL A 1 105 ? -2.474 -3.196 11.172 1.00 93.38 105 VAL A C 1
ATOM 853 O O . VAL A 1 105 ? -1.405 -3.273 11.771 1.00 93.38 105 VAL A O 1
ATOM 856 N N . TRP A 1 106 ? -2.696 -3.795 10.013 1.00 91.19 106 TRP A N 1
ATOM 857 C CA . TRP A 1 106 ? -1.675 -4.507 9.266 1.00 91.19 106 TRP A CA 1
ATOM 858 C C . TRP A 1 106 ? -1.439 -3.798 7.939 1.00 91.19 106 TRP A C 1
ATOM 860 O O . TRP A 1 106 ? -2.385 -3.508 7.208 1.00 91.19 106 TRP A O 1
ATOM 870 N N . LYS A 1 107 ? -0.179 -3.493 7.649 1.00 88.94 107 LYS A N 1
ATOM 871 C CA . LYS A 1 107 ? 0.256 -2.878 6.401 1.00 88.94 107 LYS A CA 1
ATOM 872 C C . LYS A 1 107 ? 1.368 -3.699 5.788 1.00 88.94 107 LYS A C 1
ATOM 874 O O . LYS A 1 107 ? 2.334 -4.032 6.470 1.00 88.94 107 LYS A O 1
ATOM 879 N N . ASN A 1 108 ? 1.270 -3.966 4.498 1.00 82.81 108 ASN A N 1
ATOM 880 C CA . ASN A 1 108 ? 2.322 -4.614 3.738 1.00 82.81 108 ASN A CA 1
ATOM 881 C C . ASN A 1 108 ? 2.486 -3.947 2.374 1.00 82.81 108 ASN A C 1
ATOM 883 O O . ASN A 1 108 ? 1.502 -3.564 1.747 1.00 82.81 108 ASN A O 1
ATOM 887 N N . ASN A 1 109 ? 3.726 -3.812 1.923 1.00 78.38 109 ASN A N 1
ATOM 888 C CA . ASN A 1 109 ? 4.053 -3.315 0.599 1.00 78.38 109 ASN A CA 1
ATOM 889 C C . ASN A 1 109 ? 5.203 -4.138 0.025 1.00 78.38 109 ASN A C 1
ATOM 891 O O . ASN A 1 109 ? 6.283 -4.174 0.602 1.00 78.38 109 ASN A O 1
ATOM 895 N N . THR A 1 110 ? 4.987 -4.798 -1.101 1.00 73.19 110 THR A N 1
ATOM 896 C CA . THR A 1 110 ? 6.019 -5.560 -1.800 1.00 73.19 110 THR A CA 1
ATOM 897 C C . THR A 1 110 ? 6.104 -5.093 -3.242 1.00 73.19 110 THR A C 1
ATOM 899 O O . THR A 1 110 ? 5.089 -4.766 -3.851 1.00 73.19 110 THR A O 1
ATOM 902 N N . SER A 1 111 ? 7.316 -5.027 -3.778 1.00 68.88 111 SER A N 1
ATOM 903 C CA . SER A 1 111 ? 7.567 -4.696 -5.176 1.00 68.88 111 SER A CA 1
ATOM 904 C C . SER A 1 111 ? 8.679 -5.584 -5.717 1.00 68.88 111 SER A C 1
ATOM 906 O O . SER A 1 111 ? 9.694 -5.750 -5.037 1.00 68.88 111 SER A O 1
ATOM 908 N N . SER A 1 112 ? 8.493 -6.131 -6.915 1.00 64.25 112 SER A N 1
ATOM 909 C CA . SER A 1 112 ? 9.482 -6.927 -7.642 1.00 64.25 112 SER A CA 1
ATOM 910 C C . SER A 1 112 ? 9.736 -6.303 -9.007 1.00 64.25 112 SER A C 1
ATOM 912 O O . SER A 1 112 ? 8.819 -5.781 -9.640 1.00 64.25 112 SER A O 1
ATOM 914 N N . PHE A 1 113 ? 10.990 -6.360 -9.442 1.00 55.34 113 PHE A N 1
ATOM 915 C CA . PHE A 1 113 ? 11.380 -6.108 -10.823 1.00 55.34 113 PHE A CA 1
ATOM 916 C C . PHE A 1 113 ? 11.768 -7.460 -11.404 1.00 55.34 113 PHE A C 1
ATOM 918 O O . PHE A 1 113 ? 12.752 -8.047 -10.951 1.00 55.34 113 PHE A O 1
ATOM 925 N N . ASP A 1 114 ? 10.995 -7.940 -12.371 1.00 59.56 114 ASP A N 1
ATOM 926 C CA . ASP A 1 114 ? 11.226 -9.233 -13.002 1.00 59.56 114 ASP A CA 1
ATOM 927 C C . ASP A 1 114 ? 11.573 -8.998 -14.483 1.00 59.56 114 ASP A C 1
ATOM 929 O O . ASP A 1 114 ? 10.883 -8.271 -15.207 1.00 59.56 114 ASP A O 1
ATOM 933 N N . TYR A 1 115 ? 12.675 -9.608 -14.923 1.00 52.47 115 TYR A N 1
ATOM 934 C CA . TYR A 1 115 ? 13.160 -9.573 -16.310 1.00 52.47 115 TYR A CA 1
ATOM 935 C C . TYR A 1 115 ? 12.629 -10.752 -17.153 1.00 52.47 115 TYR A C 1
ATOM 937 O O . TYR A 1 115 ? 13.114 -10.983 -18.255 1.00 52.47 115 TYR A O 1
ATOM 945 N N . GLU A 1 116 ? 11.651 -11.512 -16.645 1.00 41.94 116 GLU A N 1
ATOM 946 C CA . GLU A 1 116 ? 11.023 -12.640 -17.346 1.00 41.94 116 GLU A CA 1
ATOM 947 C C . GLU A 1 116 ? 9.495 -12.616 -17.184 1.00 41.94 116 GLU A C 1
ATOM 949 O O . GLU A 1 116 ? 8.967 -12.307 -16.119 1.00 41.94 116 GLU A O 1
ATOM 954 N N . GLU A 1 117 ? 8.793 -12.961 -18.263 1.00 45.94 117 GLU A N 1
ATOM 955 C CA . GLU A 1 117 ? 7.404 -12.581 -18.559 1.00 45.94 117 GLU A CA 1
ATOM 956 C C . GLU A 1 117 ? 6.304 -13.319 -17.751 1.00 45.94 117 GLU A C 1
ATOM 958 O O . GLU A 1 117 ? 5.146 -12.920 -17.823 1.00 45.94 117 GLU A O 1
ATOM 963 N N . ASP A 1 118 ? 6.616 -14.354 -16.950 1.00 40.25 118 ASP A N 1
ATOM 964 C CA . ASP A 1 118 ? 5.612 -15.403 -16.647 1.00 40.25 118 ASP A CA 1
ATOM 965 C C . ASP A 1 118 ? 5.477 -15.919 -15.188 1.00 40.25 118 ASP A C 1
ATOM 967 O O . ASP A 1 118 ? 4.826 -16.937 -14.936 1.00 40.25 118 ASP A O 1
ATOM 971 N N . GLN A 1 119 ? 6.027 -15.256 -14.163 1.00 41.22 119 GLN A N 1
ATOM 972 C CA . GLN A 1 119 ? 6.090 -15.848 -12.799 1.00 41.22 119 GLN A CA 1
ATOM 973 C C . GLN A 1 119 ? 5.029 -15.353 -11.787 1.00 41.22 119 GLN A C 1
ATOM 975 O O . GLN A 1 119 ? 5.075 -15.706 -10.603 1.00 41.22 119 GLN A O 1
ATOM 980 N N . VAL A 1 120 ? 4.025 -14.582 -12.216 1.00 46.06 120 VAL A N 1
ATOM 981 C CA . VAL A 1 120 ? 3.120 -13.855 -11.295 1.00 46.06 120 VAL A CA 1
ATOM 982 C C . VAL A 1 120 ? 2.194 -14.781 -10.479 1.00 46.06 120 VAL A C 1
ATOM 984 O O . VAL A 1 120 ? 1.895 -14.502 -9.315 1.00 46.06 120 VAL A O 1
ATOM 987 N N . ILE A 1 121 ? 1.772 -15.933 -11.014 1.00 39.97 121 ILE A N 1
ATOM 988 C CA . ILE A 1 121 ? 0.772 -16.792 -10.338 1.00 39.97 121 ILE A CA 1
ATOM 989 C C . ILE A 1 121 ? 1.396 -17.666 -9.229 1.00 39.97 121 ILE A C 1
ATOM 991 O O . ILE A 1 121 ? 0.741 -17.959 -8.225 1.00 39.97 121 ILE A O 1
ATOM 995 N N . TYR A 1 122 ? 2.680 -18.026 -9.328 1.00 38.09 122 TYR A N 1
ATOM 996 C CA . TYR A 1 122 ? 3.350 -18.877 -8.329 1.00 38.09 122 TYR A CA 1
ATOM 997 C C . TYR A 1 122 ? 3.884 -18.108 -7.107 1.00 38.09 122 TYR A C 1
ATOM 999 O O . TYR A 1 122 ? 4.197 -18.716 -6.076 1.00 38.09 122 TYR A O 1
ATOM 1007 N N . ASN A 1 123 ? 3.927 -16.773 -7.171 1.00 46.06 123 ASN A N 1
ATOM 1008 C CA . ASN A 1 123 ? 4.545 -15.935 -6.144 1.00 46.06 123 ASN A CA 1
ATOM 1009 C C . ASN A 1 123 ? 3.609 -15.479 -5.013 1.00 46.06 123 ASN A C 1
ATOM 1011 O O . ASN A 1 123 ? 4.109 -14.993 -4.005 1.00 46.06 123 ASN A O 1
ATOM 1015 N N . TYR A 1 124 ? 2.293 -15.720 -5.063 1.00 48.03 124 TYR A N 1
ATOM 1016 C CA . TYR A 1 124 ? 1.399 -15.372 -3.939 1.00 48.03 124 TYR A CA 1
ATOM 1017 C C . TYR A 1 124 ? 1.744 -16.125 -2.641 1.00 48.03 124 TYR A C 1
ATOM 1019 O O . TYR A 1 124 ? 1.688 -15.557 -1.551 1.00 48.03 124 TYR A O 1
ATOM 1027 N N . ARG A 1 125 ? 2.154 -17.401 -2.738 1.00 48.81 125 ARG A N 1
ATOM 1028 C CA . ARG A 1 125 ? 2.547 -18.209 -1.564 1.00 48.81 125 ARG A CA 1
ATOM 1029 C C . ARG A 1 125 ? 3.990 -17.932 -1.120 1.00 48.81 125 ARG A C 1
ATOM 1031 O O . ARG A 1 125 ? 4.255 -17.938 0.078 1.00 48.81 125 ARG A O 1
ATOM 1038 N N . LYS A 1 126 ? 4.898 -17.636 -2.060 1.00 47.97 126 LYS A N 1
ATOM 1039 C CA . LYS A 1 126 ? 6.299 -17.254 -1.776 1.00 47.97 126 LYS A CA 1
ATOM 1040 C C . LYS A 1 126 ? 6.444 -15.818 -1.257 1.00 47.97 126 LYS A C 1
ATOM 1042 O O . LYS A 1 126 ? 7.312 -15.549 -0.431 1.00 47.97 126 LYS A O 1
ATOM 1047 N N . GLY A 1 127 ? 5.578 -14.905 -1.692 1.00 49.19 127 GLY A N 1
ATOM 1048 C CA . GLY A 1 127 ? 5.475 -13.550 -1.155 1.00 49.19 127 GLY A CA 1
ATOM 1049 C C . GLY A 1 127 ? 5.090 -13.575 0.321 1.00 49.19 127 GLY A C 1
ATOM 1050 O O . GLY A 1 127 ? 5.690 -12.856 1.113 1.00 49.19 127 GLY A O 1
ATOM 1051 N N . LEU A 1 128 ? 4.194 -14.496 0.710 1.00 51.06 128 LEU A N 1
ATOM 1052 C CA . LEU A 1 128 ? 3.800 -14.708 2.104 1.00 51.06 128 LEU A CA 1
ATOM 1053 C C . LEU A 1 128 ? 4.956 -15.226 2.982 1.00 51.06 128 LEU A C 1
ATOM 1055 O O . LEU A 1 128 ? 5.070 -14.815 4.132 1.00 51.06 128 LEU A O 1
ATOM 1059 N N . SER A 1 129 ? 5.839 -16.083 2.452 1.00 52.75 129 SER A N 1
ATOM 1060 C CA . SER A 1 129 ? 7.027 -16.556 3.185 1.00 52.75 129 SER A CA 1
ATOM 1061 C C . SER A 1 129 ? 8.153 -15.521 3.262 1.00 52.75 129 SER A C 1
ATOM 1063 O O . SER A 1 129 ? 8.949 -15.583 4.185 1.00 52.75 129 SER A O 1
ATOM 1065 N N . ARG A 1 130 ? 8.210 -14.548 2.339 1.00 50.53 130 ARG A N 1
A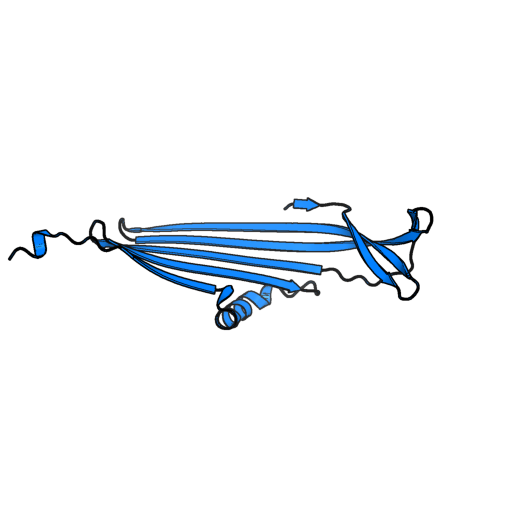TOM 1066 C CA . ARG A 1 130 ? 9.155 -13.412 2.391 1.00 50.53 130 ARG A CA 1
ATOM 1067 C C . ARG A 1 130 ? 8.677 -12.262 3.294 1.00 50.53 130 ARG A C 1
ATOM 1069 O O . ARG A 1 130 ? 9.428 -11.314 3.516 1.00 50.53 130 ARG A O 1
ATOM 1076 N N . LEU A 1 131 ? 7.458 -12.337 3.849 1.00 47.53 131 LEU A N 1
ATOM 1077 C CA . LEU A 1 131 ? 6.906 -11.345 4.789 1.00 47.53 131 LEU A CA 1
ATOM 1078 C C . LEU A 1 131 ? 7.704 -11.217 6.093 1.00 47.53 131 LEU A C 1
ATOM 1080 O O . LEU A 1 131 ? 7.586 -10.193 6.770 1.00 47.53 131 LEU A O 1
ATOM 1084 N N . THR A 1 132 ? 8.469 -12.246 6.463 1.00 53.00 132 THR A N 1
ATOM 1085 C CA . THR A 1 132 ? 9.318 -12.270 7.663 1.00 53.00 132 THR A CA 1
ATOM 1086 C C . THR A 1 132 ? 10.702 -11.673 7.441 1.00 53.00 132 THR A C 1
ATOM 1088 O O . THR A 1 132 ? 11.343 -11.278 8.411 1.00 53.00 132 THR A O 1
ATOM 1091 N N . ASP A 1 133 ? 11.147 -11.558 6.187 1.00 55.56 133 ASP A N 1
ATOM 1092 C CA . ASP A 1 133 ? 12.548 -11.257 5.870 1.00 55.56 133 ASP A CA 1
ATOM 1093 C C . ASP A 1 133 ? 12.810 -9.749 5.695 1.00 55.56 133 ASP A C 1
ATOM 1095 O O . ASP A 1 133 ? 13.955 -9.305 5.752 1.00 55.56 133 ASP A O 1
ATOM 1099 N N . PHE A 1 134 ? 11.755 -8.932 5.546 1.00 48.19 134 PHE A N 1
ATOM 1100 C CA . PHE A 1 134 ? 11.861 -7.480 5.345 1.00 48.19 134 PHE A CA 1
ATOM 1101 C C . PHE A 1 134 ? 10.917 -6.684 6.268 1.00 48.19 134 PHE A C 1
ATOM 1103 O O . PHE A 1 134 ? 9.816 -6.304 5.855 1.00 48.19 134 PHE A O 1
ATOM 1110 N N . PRO A 1 135 ? 11.338 -6.354 7.505 1.00 50.75 135 PRO A N 1
ATOM 1111 C CA . PRO A 1 135 ? 10.495 -5.659 8.485 1.00 50.75 135 PRO A CA 1
ATOM 1112 C C . PRO A 1 135 ? 10.090 -4.231 8.076 1.00 50.75 135 PRO A C 1
ATOM 1114 O O . PRO A 1 135 ? 9.119 -3.699 8.601 1.00 50.75 135 PRO A O 1
ATOM 1117 N N . GLN A 1 136 ? 10.789 -3.597 7.126 1.00 53.16 136 GLN A N 1
ATOM 1118 C CA . GLN A 1 136 ? 10.447 -2.242 6.658 1.00 53.16 136 GLN A CA 1
ATOM 1119 C C . GLN A 1 136 ? 9.194 -2.218 5.766 1.00 53.16 136 GLN A C 1
ATOM 1121 O O . GLN A 1 136 ? 8.485 -1.217 5.704 1.00 53.16 136 GLN A O 1
ATOM 1126 N N . ASN A 1 137 ? 8.900 -3.345 5.117 1.00 67.38 137 ASN A N 1
ATOM 1127 C CA . ASN A 1 137 ? 7.834 -3.495 4.132 1.00 67.38 137 ASN A CA 1
ATOM 1128 C C . ASN A 1 137 ? 6.605 -4.229 4.694 1.00 67.38 137 ASN A C 1
ATOM 1130 O O . ASN A 1 137 ? 5.610 -4.411 3.995 1.00 67.38 137 ASN A O 1
ATOM 1134 N N . ASN A 1 138 ? 6.648 -4.643 5.962 1.00 75.88 138 ASN A N 1
ATOM 1135 C CA . ASN A 1 138 ? 5.566 -5.329 6.658 1.00 75.88 138 ASN A CA 1
ATOM 1136 C C . ASN A 1 138 ? 5.451 -4.798 8.092 1.00 75.88 138 ASN A C 1
ATOM 1138 O O . ASN A 1 138 ? 6.360 -4.968 8.897 1.00 75.88 138 ASN A O 1
ATOM 1142 N N . SER A 1 139 ? 4.326 -4.168 8.422 1.00 84.25 139 SER A N 1
ATOM 1143 C CA . SER A 1 139 ? 4.072 -3.580 9.733 1.00 84.25 139 SER A CA 1
ATOM 1144 C C . SER A 1 139 ? 2.758 -4.092 10.304 1.00 84.25 139 SER A C 1
ATOM 1146 O O . SER A 1 139 ? 1.694 -3.930 9.706 1.00 84.25 139 SER A O 1
ATOM 1148 N N . LEU A 1 140 ? 2.829 -4.677 11.498 1.00 88.44 140 LEU A N 1
ATOM 1149 C CA . LEU A 1 140 ? 1.671 -5.008 12.318 1.00 88.44 140 LEU A CA 1
ATOM 1150 C C . LEU A 1 140 ? 1.670 -4.094 13.544 1.00 88.44 140 LEU A C 1
ATOM 1152 O O . LEU A 1 140 ? 2.625 -4.071 14.314 1.00 88.44 140 LEU A O 1
ATOM 1156 N N . SER A 1 141 ? 0.596 -3.332 13.717 1.00 90.88 141 SER A N 1
ATOM 1157 C CA . SER A 1 141 ? 0.437 -2.349 14.787 1.00 90.88 141 SER A CA 1
ATOM 1158 C C . SER A 1 141 ? -0.841 -2.607 15.573 1.00 90.88 141 SER A C 1
ATOM 1160 O O . SER A 1 141 ? -1.904 -2.835 14.995 1.00 90.88 141 SER A O 1
ATOM 1162 N N . VAL A 1 142 ? -0.756 -2.506 16.899 1.00 93.50 142 VAL A N 1
ATOM 1163 C CA . VAL A 1 142 ? -1.917 -2.570 17.794 1.00 93.50 142 VAL A CA 1
ATOM 1164 C C . VAL A 1 142 ? -2.033 -1.247 18.539 1.00 93.50 142 VAL A C 1
ATOM 1166 O O . VAL A 1 142 ? -1.081 -0.795 19.169 1.00 93.50 142 VAL A O 1
ATOM 1169 N N . LYS A 1 143 ? -3.205 -0.616 18.468 1.00 94.75 143 LYS A N 1
ATOM 1170 C CA . LYS A 1 143 ? -3.524 0.625 19.182 1.00 94.75 143 LYS A CA 1
ATOM 1171 C C . LYS A 1 143 ? -4.699 0.377 20.115 1.00 94.75 143 LYS A C 1
ATOM 1173 O O . LYS A 1 143 ? -5.745 -0.082 19.670 1.00 94.75 143 LYS A O 1
ATOM 1178 N N . VAL A 1 144 ? -4.546 0.737 21.385 1.00 94.12 144 VAL A N 1
ATOM 1179 C CA . VAL A 1 144 ? -5.612 0.656 22.390 1.00 94.12 144 VAL A CA 1
ATOM 1180 C C . VAL A 1 144 ? -5.940 2.063 22.869 1.00 94.12 144 VAL A C 1
ATOM 1182 O O . VAL A 1 144 ? -5.054 2.815 23.264 1.00 94.12 144 VAL A O 1
ATOM 1185 N N . ILE A 1 145 ? -7.216 2.425 22.808 1.00 93.38 145 ILE A N 1
ATOM 1186 C CA . ILE A 1 145 ? -7.770 3.639 23.399 1.00 93.38 145 ILE A CA 1
ATOM 1187 C C . ILE A 1 145 ? -8.651 3.186 24.556 1.00 93.38 145 ILE A C 1
ATOM 1189 O O . ILE A 1 145 ? -9.568 2.393 24.350 1.00 93.38 145 ILE A O 1
ATOM 1193 N N . TYR A 1 146 ? -8.363 3.669 25.761 1.00 91.88 146 TYR A N 1
ATOM 1194 C CA . TYR A 1 146 ? -9.124 3.348 26.963 1.00 91.88 146 TYR A CA 1
ATOM 1195 C C . TYR A 1 146 ? -9.600 4.642 27.621 1.00 91.88 146 TYR A C 1
ATOM 1197 O O . TYR A 1 146 ? -8.789 5.513 27.935 1.00 91.88 146 TYR A O 1
ATOM 1205 N N . PHE A 1 147 ? -10.907 4.763 27.838 1.00 88.00 147 PHE A N 1
ATOM 1206 C CA . PHE A 1 147 ? -11.490 5.879 28.573 1.00 88.00 147 PHE A CA 1
ATOM 1207 C C . PHE A 1 147 ? -11.572 5.539 30.068 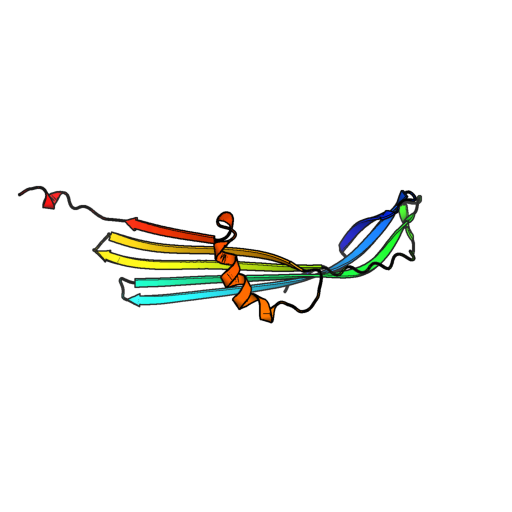1.00 88.00 147 PHE A C 1
ATOM 1209 O O . PHE A 1 147 ? -12.269 4.602 30.459 1.00 88.00 147 PHE A O 1
ATOM 1216 N N . LEU A 1 148 ? -10.832 6.278 30.900 1.00 81.56 148 LEU A N 1
ATOM 1217 C CA . LEU A 1 148 ? -10.882 6.166 32.360 1.00 81.56 148 LEU A CA 1
ATOM 1218 C C . LEU A 1 148 ? -11.930 7.139 32.903 1.00 81.56 148 LEU A C 1
ATOM 1220 O O . LEU A 1 148 ? -11.800 8.347 32.717 1.00 81.56 148 LEU A O 1
ATOM 1224 N N . ASP A 1 149 ? -12.931 6.621 33.611 1.00 75.31 149 ASP A N 1
ATOM 1225 C CA . ASP A 1 149 ? -13.828 7.453 34.409 1.00 75.31 149 ASP A CA 1
ATOM 1226 C C . ASP A 1 149 ? -13.224 7.661 35.810 1.00 75.31 149 ASP A C 1
ATOM 1228 O O . ASP A 1 149 ? -13.016 6.709 36.567 1.00 75.31 149 ASP A O 1
ATOM 1232 N N . TYR A 1 150 ? -12.919 8.916 36.150 1.00 64.25 150 TYR A N 1
ATOM 1233 C CA . TYR A 1 150 ? -12.338 9.314 37.438 1.00 64.25 150 TYR A CA 1
ATOM 1234 C C . TYR A 1 150 ? -13.271 9.010 38.626 1.00 64.25 150 TYR A C 1
ATOM 1236 O O . TYR A 1 150 ? -12.806 8.866 39.757 1.00 64.25 150 TYR A O 1
ATOM 1244 N N . LEU A 1 151 ? -14.577 8.834 38.385 1.00 61.94 151 LEU A N 1
ATOM 1245 C CA . LEU A 1 151 ? -15.543 8.468 39.426 1.00 61.94 151 LEU A CA 1
ATOM 1246 C C . LEU A 1 151 ? -15.296 7.070 40.021 1.00 61.94 151 LEU A C 1
ATOM 1248 O O . LEU A 1 151 ? -15.756 6.804 41.129 1.00 61.94 151 LEU A O 1
ATOM 1252 N N . TYR A 1 152 ? -14.531 6.199 39.351 1.00 56.69 152 TYR A N 1
ATOM 1253 C CA . TYR A 1 152 ? -14.228 4.852 39.852 1.00 56.69 152 TYR A CA 1
ATOM 1254 C C . TYR A 1 152 ? -13.185 4.834 40.987 1.00 56.69 152 TYR A C 1
ATOM 1256 O O . TYR A 1 152 ? -13.153 3.892 41.775 1.00 56.69 152 TYR A O 1
ATOM 1264 N N . PHE A 1 153 ? -12.352 5.877 41.107 1.00 60.50 153 PHE A N 1
ATOM 1265 C CA . PHE A 1 153 ? -11.319 5.992 42.153 1.00 60.50 153 PHE A CA 1
ATOM 1266 C C . PHE A 1 153 ? -11.813 6.657 43.446 1.00 60.50 153 PHE A C 1
ATOM 1268 O O . PHE A 1 153 ? -11.047 6.800 44.397 1.00 60.50 153 PHE A O 1
ATOM 1275 N N . LYS A 1 154 ? -13.085 7.064 43.503 1.00 53.09 154 LYS A N 1
ATOM 1276 C CA . LYS A 1 154 ? -13.700 7.667 44.689 1.00 53.09 154 LYS A CA 1
ATOM 1277 C C . LYS A 1 154 ? -14.510 6.609 45.447 1.00 53.09 154 LYS A C 1
ATOM 1279 O O . LYS A 1 154 ? -15.739 6.627 45.428 1.00 53.09 154 LYS A O 1
ATOM 1284 N N . LYS A 1 155 ? -13.824 5.663 46.087 1.00 48.47 155 LYS A N 1
ATOM 1285 C CA . LYS A 1 155 ? -14.431 4.765 47.074 1.00 48.47 155 LYS A CA 1
ATOM 1286 C C . LYS A 1 155 ? -13.485 4.521 48.236 1.00 48.47 155 LYS A C 1
ATOM 1288 O O . LYS A 1 155 ? -12.278 4.363 47.962 1.00 48.47 155 LYS A O 1
#

Solvent-accessible surface area (backbone atoms only — not comparable to full-atom values): 8846 Å² total; per-residue (Å²): 114,54,76,49,77,70,48,75,41,84,70,52,68,47,99,87,69,51,41,33,34,32,32,27,37,39,46,34,44,71,49,76,50,79,49,75,48,72,82,48,101,41,31,38,39,39,39,38,38,38,43,38,40,34,39,38,41,72,78,48,51,26,30,58,40,96,87,73,45,79,36,89,51,90,72,75,87,80,73,47,41,35,40,40,36,42,35,39,42,37,39,39,38,40,45,84,46,91,82,16,37,38,35,44,39,38,40,37,50,50,72,50,78,41,75,63,99,78,63,74,82,73,39,65,67,54,54,62,68,50,53,78,79,42,67,92,40,38,46,80,46,78,48,79,45,78,68,80,65,74,74,74,76,73,122

Radius of gyration: 25.39 Å; Cα contacts (8 Å, |Δi|>4): 307; chains: 1; bounding box: 55×34×84 Å

Nearest PDB structures (foldseek):
  6sln-assembly1_B  TM=4.160E-01  e=1.210E+00  Porphyromonas gingivalis W83
  1pnz-assembly1_A  TM=4.619E-01  e=1.969E+00  Escherichia coli
  9c4o-assembly1_A  TM=3.369E-01  e=1.423E+00  Escherichia coli BW25113
  4dcb-assembly1_A  TM=3.203E-01  e=8.045E+00  Yersinia pestis